Protein AF-A0A3A5L936-F1 (afdb_monomer)

Mean predicted aligned error: 7.42 Å

pLDDT: mean 85.51, std 16.24, range [43.5, 96.38]

Structure (mmCIF, N/CA/C/O backbone):
data_AF-A0A3A5L936-F1
#
_entry.id   AF-A0A3A5L936-F1
#
loop_
_atom_site.group_PDB
_atom_site.id
_atom_site.type_symbol
_atom_site.label_atom_id
_atom_site.label_alt_id
_atom_site.label_comp_id
_atom_site.label_asym_id
_atom_site.label_entity_id
_atom_site.label_seq_id
_atom_site.pdbx_PDB_ins_code
_atom_site.Cartn_x
_atom_site.Cartn_y
_atom_site.Cartn_z
_atom_site.occupancy
_atom_site.B_iso_or_equiv
_atom_site.auth_seq_id
_atom_site.auth_comp_id
_atom_site.auth_asym_id
_atom_site.auth_atom_id
_atom_site.pdbx_PDB_model_num
ATOM 1 N N . MET A 1 1 ? 20.851 -38.850 -20.506 1.00 49.41 1 MET A N 1
ATOM 2 C CA . MET A 1 1 ? 20.425 -38.301 -19.205 1.00 49.41 1 MET A CA 1
ATOM 3 C C . MET A 1 1 ? 20.842 -36.843 -19.176 1.00 49.41 1 MET A C 1
ATOM 5 O O . MET A 1 1 ? 22.030 -36.584 -19.110 1.00 49.41 1 MET A O 1
ATOM 9 N N . HIS A 1 2 ? 19.908 -35.907 -19.320 1.00 45.25 2 HIS A N 1
ATOM 10 C CA . HIS A 1 2 ? 20.197 -34.481 -19.154 1.00 45.25 2 HIS A CA 1
ATOM 11 C C . HIS A 1 2 ? 19.145 -33.927 -18.205 1.00 45.25 2 HIS A C 1
ATOM 13 O O . HIS A 1 2 ? 18.036 -33.592 -18.618 1.00 45.25 2 HIS A O 1
ATOM 19 N N . GLN A 1 3 ? 19.479 -33.935 -16.916 1.00 45.44 3 GLN A N 1
ATOM 20 C CA . GLN A 1 3 ? 18.731 -33.191 -15.916 1.00 45.44 3 GLN A CA 1
ATOM 21 C C . GLN A 1 3 ? 18.946 -31.714 -16.248 1.00 45.44 3 GLN A C 1
ATOM 23 O O . GLN A 1 3 ? 20.055 -31.204 -16.129 1.00 45.44 3 GLN A O 1
ATOM 28 N N . LYS A 1 4 ? 17.914 -31.055 -16.776 1.00 49.91 4 LYS A N 1
ATOM 29 C CA . LYS A 1 4 ? 17.891 -29.598 -16.848 1.00 49.91 4 LYS A CA 1
ATOM 30 C C . LYS A 1 4 ? 17.570 -29.138 -15.436 1.00 49.91 4 LYS A C 1
ATOM 32 O O . LYS A 1 4 ? 16.426 -29.247 -15.010 1.00 49.91 4 LYS A O 1
ATOM 37 N N . GLU A 1 5 ? 18.593 -28.723 -14.703 1.00 51.34 5 GLU A N 1
ATOM 38 C CA . GLU A 1 5 ? 18.424 -28.013 -13.442 1.00 51.34 5 GLU A CA 1
ATOM 39 C C . GLU A 1 5 ? 17.649 -26.730 -13.748 1.00 51.34 5 GLU A C 1
ATOM 41 O O . GLU A 1 5 ? 18.169 -25.779 -14.331 1.00 51.34 5 GLU A O 1
ATOM 46 N N . THR A 1 6 ? 16.351 -26.746 -13.458 1.00 54.97 6 THR A N 1
ATOM 47 C CA . THR A 1 6 ? 15.516 -25.551 -13.454 1.00 54.97 6 THR A CA 1
ATOM 48 C C . THR A 1 6 ? 16.120 -24.611 -12.414 1.00 54.97 6 THR A C 1
ATOM 50 O O . THR A 1 6 ? 16.196 -25.010 -11.248 1.00 54.97 6 THR A O 1
ATOM 53 N N . PRO A 1 7 ? 16.578 -23.398 -12.771 1.00 51.59 7 PRO A N 1
ATOM 54 C CA . PRO A 1 7 ? 17.046 -22.468 -11.762 1.00 51.59 7 PRO A CA 1
ATOM 55 C C . PRO A 1 7 ? 15.865 -22.191 -10.835 1.00 51.59 7 PRO A C 1
ATOM 57 O O . PRO A 1 7 ? 14.778 -21.828 -11.290 1.00 51.59 7 PRO A O 1
ATOM 60 N N . HIS A 1 8 ? 16.065 -22.433 -9.542 1.00 43.50 8 HIS A N 1
ATOM 61 C CA . HIS A 1 8 ? 15.148 -22.023 -8.491 1.00 43.50 8 HIS A CA 1
ATOM 62 C C . HIS A 1 8 ? 15.144 -20.490 -8.516 1.00 43.50 8 HIS A C 1
ATOM 64 O O . HIS A 1 8 ? 15.995 -19.846 -7.906 1.00 43.50 8 HIS A O 1
ATOM 70 N N . LEU A 1 9 ? 14.280 -19.911 -9.355 1.00 47.78 9 LEU A N 1
ATOM 71 C CA . LEU A 1 9 ? 14.055 -18.476 -9.429 1.00 47.78 9 LEU A CA 1
ATOM 72 C C . LEU A 1 9 ? 13.559 -18.076 -8.045 1.00 47.78 9 LEU A C 1
ATOM 74 O O . LEU A 1 9 ? 12.420 -18.368 -7.692 1.00 47.78 9 LEU A O 1
ATOM 78 N N . ALA A 1 10 ? 14.444 -17.482 -7.245 1.00 49.97 10 ALA A N 1
ATOM 79 C CA . ALA A 1 10 ? 14.048 -16.797 -6.032 1.00 49.97 10 ALA A CA 1
ATOM 80 C C . ALA A 1 10 ? 12.889 -15.868 -6.412 1.00 49.97 10 ALA A C 1
ATOM 82 O O . ALA A 1 10 ? 13.042 -15.034 -7.310 1.00 49.97 10 ALA A O 1
ATOM 83 N N . GLU A 1 11 ? 11.716 -16.079 -5.811 1.00 54.34 11 GLU A N 1
ATOM 84 C CA . GLU A 1 11 ? 10.575 -15.183 -5.989 1.00 54.34 11 GLU A CA 1
ATOM 85 C C . GLU A 1 11 ? 11.088 -13.752 -5.778 1.00 54.34 11 GLU A C 1
ATOM 87 O O . GLU A 1 11 ? 11.776 -13.506 -4.781 1.00 54.34 11 GLU A O 1
ATOM 92 N N . PRO A 1 12 ? 10.832 -12.811 -6.703 1.00 61.91 12 PRO A N 1
ATOM 93 C CA . PRO A 1 12 ? 11.296 -11.446 -6.518 1.00 61.91 12 PRO A CA 1
ATOM 94 C C . PRO A 1 12 ? 10.755 -10.935 -5.181 1.00 61.91 12 PRO A C 1
ATOM 96 O O . PRO A 1 12 ? 9.546 -11.015 -4.943 1.00 61.91 12 PRO A O 1
ATOM 99 N N . CYS A 1 13 ? 11.644 -10.445 -4.306 1.00 72.25 13 CYS A N 1
ATOM 100 C CA . CYS A 1 13 ? 11.253 -9.819 -3.043 1.00 72.25 13 CYS A CA 1
ATOM 101 C C . CYS A 1 13 ? 10.210 -8.742 -3.349 1.00 72.25 13 CYS A C 1
ATOM 103 O O . CYS A 1 13 ? 10.513 -7.720 -3.966 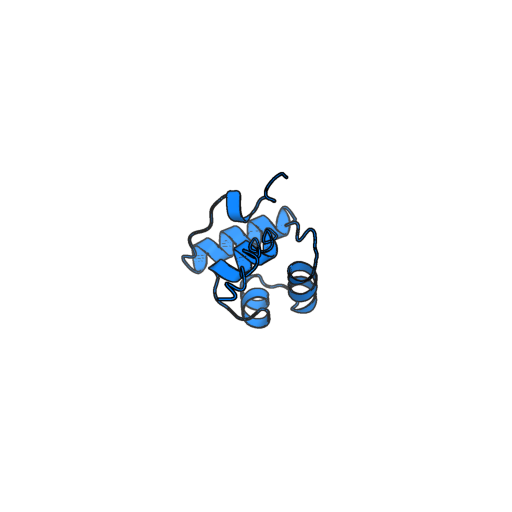1.00 72.25 13 CYS A O 1
ATOM 105 N N . LYS A 1 14 ? 8.958 -9.006 -2.967 1.00 86.31 14 LYS A N 1
ATOM 106 C CA . LYS A 1 14 ? 7.843 -8.102 -3.246 1.00 86.31 14 LYS A CA 1
ATOM 107 C C . LYS A 1 14 ? 8.029 -6.840 -2.423 1.00 86.31 14 LYS A C 1
ATOM 109 O O . LYS A 1 14 ? 8.257 -6.909 -1.214 1.00 86.31 14 LYS A O 1
ATOM 114 N N . THR A 1 15 ? 7.873 -5.687 -3.060 1.00 92.69 15 THR A N 1
ATOM 115 C CA . THR A 1 15 ? 7.858 -4.413 -2.339 1.00 92.69 15 THR A CA 1
ATOM 116 C C . THR A 1 15 ? 6.629 -4.330 -1.433 1.00 92.69 15 THR A C 1
ATOM 118 O O . THR A 1 15 ? 5.635 -5.021 -1.689 1.00 92.69 15 THR A O 1
ATOM 121 N N . PRO A 1 16 ? 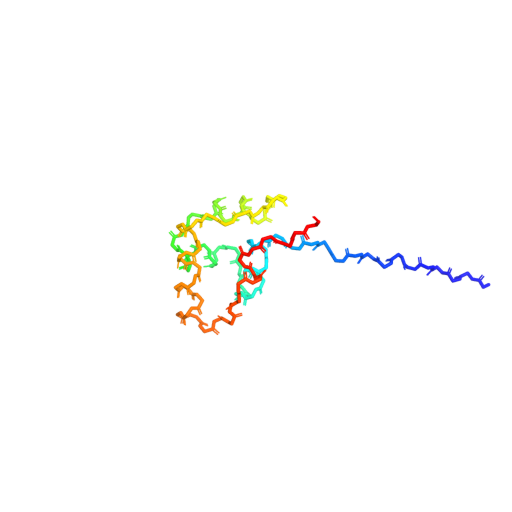6.630 -3.473 -0.398 1.00 94.81 16 PRO A N 1
ATOM 122 C CA . PRO A 1 16 ? 5.464 -3.303 0.468 1.00 94.81 16 PRO A CA 1
ATOM 123 C C . PRO A 1 16 ? 4.158 -3.066 -0.306 1.00 94.81 16 PRO A C 1
ATOM 125 O O . PRO A 1 16 ? 3.157 -3.745 -0.079 1.00 94.81 16 PRO A O 1
ATOM 128 N N . TRP A 1 17 ? 4.171 -2.191 -1.319 1.00 95.00 17 TRP A N 1
ATOM 129 C CA . TRP A 1 17 ? 2.998 -1.976 -2.179 1.00 95.00 17 TRP A CA 1
ATOM 130 C C . TRP A 1 17 ? 2.526 -3.242 -2.904 1.00 95.00 17 TRP A C 1
ATOM 132 O O . TRP A 1 17 ? 1.319 -3.464 -3.024 1.00 95.00 17 TRP A O 1
ATOM 142 N N . GLN A 1 18 ? 3.451 -4.078 -3.376 1.00 94.38 18 GLN A N 1
ATOM 143 C CA . GLN A 1 18 ? 3.125 -5.334 -4.053 1.00 94.38 18 GLN A CA 1
ATOM 144 C C . GLN A 1 18 ? 2.579 -6.387 -3.080 1.00 94.38 18 GLN A C 1
ATOM 146 O O . GLN A 1 18 ? 1.611 -7.068 -3.426 1.00 94.38 18 GLN A O 1
ATOM 151 N N . LYS A 1 19 ? 3.142 -6.496 -1.866 1.00 94.25 19 LYS A N 1
ATOM 152 C CA . LYS A 1 19 ? 2.642 -7.389 -0.804 1.00 94.25 19 LYS A CA 1
ATOM 153 C C . LYS A 1 19 ? 1.209 -7.030 -0.421 1.00 94.25 19 LYS A C 1
ATOM 155 O O . LYS A 1 19 ? 0.321 -7.881 -0.485 1.00 94.25 19 LYS A O 1
ATOM 160 N N . VAL A 1 20 ? 0.968 -5.752 -0.117 1.00 94.81 20 VAL A N 1
ATOM 161 C CA . VAL A 1 20 ? -0.363 -5.234 0.219 1.00 94.81 20 VAL A CA 1
ATOM 162 C C . VAL A 1 20 ? -1.341 -5.524 -0.918 1.00 94.81 20 VAL A C 1
ATOM 164 O O . VAL A 1 20 ? -2.365 -6.163 -0.699 1.00 94.81 20 VAL A O 1
ATOM 167 N N . HIS A 1 21 ? -1.028 -5.116 -2.150 1.00 95.50 21 HIS A N 1
ATOM 168 C CA . HIS A 1 21 ? -1.929 -5.314 -3.288 1.00 95.50 21 HIS A CA 1
ATOM 169 C C . HIS A 1 21 ? -2.270 -6.793 -3.521 1.00 95.50 21 HIS A C 1
ATOM 171 O O . HIS A 1 21 ? -3.430 -7.122 -3.772 1.00 95.50 21 HIS A O 1
ATOM 177 N N . ALA A 1 22 ? -1.289 -7.690 -3.378 1.00 94.00 22 ALA A N 1
ATOM 178 C CA . ALA A 1 22 ? -1.513 -9.128 -3.480 1.00 94.00 22 ALA A CA 1
ATOM 179 C C . ALA A 1 22 ? -2.499 -9.642 -2.416 1.00 94.00 22 ALA A C 1
ATOM 181 O O . ALA A 1 22 ? -3.359 -10.457 -2.743 1.00 94.00 22 ALA A O 1
ATOM 182 N N . LYS A 1 23 ? -2.436 -9.133 -1.177 1.00 94.75 23 LYS A N 1
ATOM 183 C CA . LYS A 1 23 ? -3.372 -9.507 -0.102 1.00 94.75 23 LYS A CA 1
ATOM 184 C C . LYS A 1 23 ? -4.798 -9.017 -0.329 1.00 94.75 23 LYS A C 1
ATOM 186 O O . LYS A 1 23 ? -5.739 -9.717 0.031 1.00 94.75 23 LYS A O 1
ATOM 191 N N . PHE A 1 24 ? -4.970 -7.846 -0.938 1.00 94.50 24 PHE A N 1
ATOM 192 C CA . PHE A 1 24 ? -6.303 -7.365 -1.307 1.00 94.50 24 PHE A CA 1
ATOM 193 C C . PHE A 1 24 ? -6.931 -8.210 -2.427 1.00 94.50 24 PHE A C 1
ATOM 195 O O . PHE A 1 24 ? -8.154 -8.287 -2.504 1.00 94.50 24 PHE A O 1
ATOM 202 N N . GLY A 1 25 ? -6.128 -8.843 -3.293 1.00 93.75 25 GLY A N 1
ATOM 203 C CA . GLY A 1 25 ? -6.626 -9.742 -4.345 1.00 93.75 25 GLY A CA 1
ATOM 204 C C . GLY A 1 25 ? -7.489 -9.051 -5.409 1.00 93.75 25 GLY A C 1
ATOM 205 O O . GLY A 1 25 ? -8.279 -9.696 -6.094 1.00 93.75 25 GLY A O 1
ATOM 206 N N . MET A 1 26 ? -7.371 -7.729 -5.535 1.00 94.00 26 MET A N 1
ATOM 207 C CA . MET A 1 26 ? -8.165 -6.899 -6.442 1.00 94.00 26 MET A CA 1
ATOM 208 C C . MET A 1 26 ? -7.340 -6.445 -7.646 1.00 94.00 26 MET A C 1
ATOM 210 O O . MET A 1 26 ? -6.114 -6.477 -7.628 1.00 94.00 26 MET A O 1
ATOM 214 N N . SER A 1 27 ? -8.006 -5.947 -8.692 1.00 94.31 27 SER A N 1
ATOM 215 C CA . SER A 1 27 ? -7.289 -5.243 -9.762 1.00 94.31 27 SER A CA 1
ATOM 216 C C . SER A 1 27 ? -6.712 -3.907 -9.255 1.00 94.31 27 SER A C 1
ATOM 218 O O . SER A 1 27 ? -7.333 -3.264 -8.399 1.00 94.31 27 SER A O 1
ATOM 220 N N . PRO A 1 28 ? -5.622 -3.381 -9.852 1.00 93.56 28 PRO A N 1
ATOM 221 C CA . PRO A 1 28 ? -5.048 -2.091 -9.452 1.00 93.56 28 PRO A CA 1
ATOM 222 C C . PRO A 1 28 ? -6.050 -0.928 -9.482 1.00 93.56 28 PRO A C 1
ATOM 224 O O . PRO A 1 28 ? -5.960 0.005 -8.687 1.00 93.56 28 PRO A O 1
ATOM 227 N N . SER A 1 29 ? -7.036 -0.980 -10.385 1.00 94.12 29 SER A N 1
ATOM 228 C CA . SER A 1 29 ? -8.087 0.041 -10.481 1.00 94.12 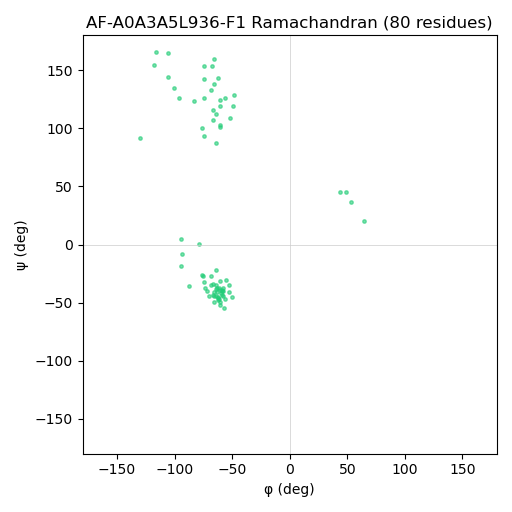29 SER A CA 1
ATOM 229 C C . SER A 1 29 ? -9.100 -0.048 -9.337 1.00 94.12 29 SER A C 1
ATOM 231 O O . SER A 1 29 ? -9.556 0.985 -8.853 1.00 94.12 29 SER A O 1
ATOM 233 N N . GLN A 1 30 ? -9.455 -1.257 -8.896 1.00 95.12 30 GLN A N 1
ATOM 234 C CA . GLN A 1 30 ? -10.316 -1.455 -7.727 1.00 95.12 30 GLN A CA 1
ATOM 235 C C . GLN A 1 30 ? -9.580 -1.071 -6.444 1.00 95.12 30 GLN A C 1
ATOM 237 O O . GLN A 1 30 ? -10.122 -0.316 -5.644 1.00 95.12 30 GLN A O 1
ATOM 242 N N . PHE A 1 31 ? -8.321 -1.489 -6.303 1.00 95.56 31 PHE A N 1
ATOM 243 C CA . PHE A 1 31 ? -7.490 -1.129 -5.158 1.00 95.56 31 PHE A CA 1
ATOM 244 C C . PHE A 1 31 ? -7.310 0.393 -5.027 1.00 95.56 31 PHE A C 1
ATOM 246 O O . PHE A 1 31 ? -7.466 0.954 -3.946 1.00 95.56 31 PHE A O 1
ATOM 253 N N . ALA A 1 32 ? -7.101 1.096 -6.146 1.00 95.69 32 ALA A N 1
ATOM 254 C CA . ALA A 1 32 ? -7.060 2.558 -6.166 1.00 95.69 32 ALA A CA 1
ATOM 255 C C . ALA A 1 32 ? -8.365 3.200 -5.665 1.00 95.69 32 ALA A C 1
ATOM 257 O O . ALA A 1 32 ? -8.315 4.178 -4.923 1.00 95.69 32 ALA A O 1
ATOM 258 N N . ARG A 1 33 ? -9.528 2.644 -6.032 1.00 95.56 33 ARG A N 1
ATOM 259 C CA . ARG A 1 33 ? -10.834 3.132 -5.558 1.00 95.56 33 ARG A CA 1
ATOM 260 C C . ARG A 1 33 ? -11.014 2.909 -4.060 1.00 95.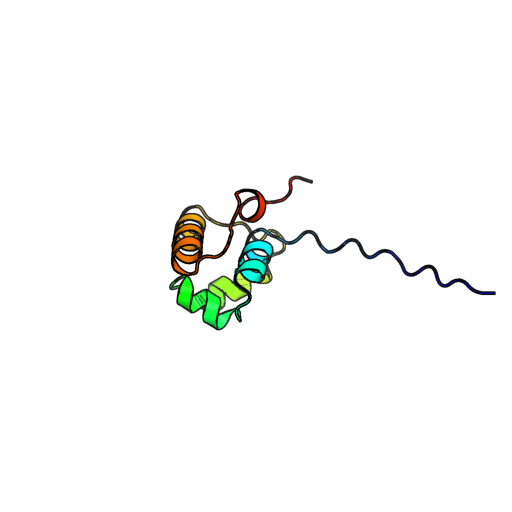56 33 ARG A C 1
ATOM 262 O O . ARG A 1 33 ? -11.447 3.833 -3.384 1.00 95.56 33 ARG A O 1
ATOM 269 N N . VAL A 1 34 ? -10.639 1.732 -3.558 1.00 94.88 34 VAL A N 1
ATOM 270 C CA . VAL A 1 34 ? -10.692 1.398 -2.125 1.00 94.88 34 VAL A CA 1
ATOM 271 C C . VAL A 1 34 ? -9.851 2.376 -1.302 1.00 94.88 34 VAL A C 1
ATOM 273 O O . VAL A 1 34 ? -10.324 2.910 -0.308 1.00 94.88 34 VAL A O 1
ATOM 276 N N . LEU A 1 35 ? -8.639 2.696 -1.761 1.00 94.31 35 LEU A N 1
ATOM 277 C CA . LEU A 1 35 ? -7.766 3.662 -1.085 1.00 94.31 35 LEU A CA 1
ATOM 278 C C . LEU A 1 35 ? -8.126 5.134 -1.356 1.00 94.31 35 LEU A C 1
ATOM 280 O O . LEU A 1 35 ? -7.412 6.029 -0.899 1.00 94.31 35 LEU A O 1
ATOM 284 N N . ASN A 1 36 ? -9.170 5.405 -2.148 1.00 94.06 36 ASN A N 1
ATOM 285 C CA . ASN A 1 36 ? -9.508 6.736 -2.654 1.00 94.06 36 ASN A CA 1
ATOM 286 C C . ASN A 1 36 ? -8.289 7.470 -3.267 1.00 94.06 36 ASN A C 1
ATOM 288 O O . ASN A 1 36 ? -7.993 8.635 -2.984 1.00 94.06 36 ASN A O 1
ATOM 292 N N . ARG A 1 37 ? -7.519 6.751 -4.092 1.00 93.44 37 ARG A N 1
ATOM 293 C CA . ARG A 1 37 ? -6.328 7.243 -4.796 1.00 93.44 37 ARG A CA 1
ATOM 294 C C . ARG A 1 37 ? -6.510 7.183 -6.308 1.00 93.44 37 ARG A C 1
ATOM 296 O O . ARG A 1 37 ? -7.224 6.350 -6.8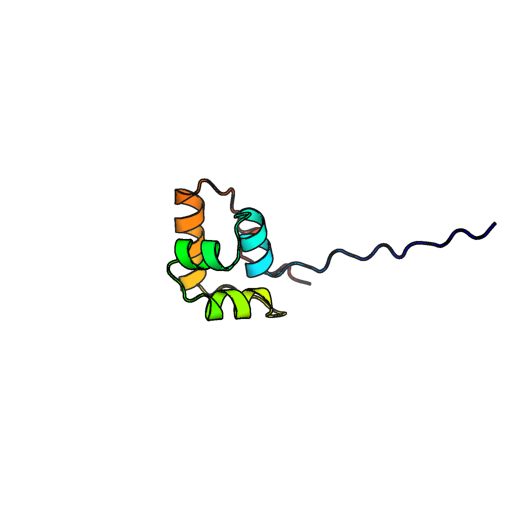56 1.00 93.44 37 ARG A O 1
ATOM 303 N N . HIS A 1 38 ? -5.777 8.040 -7.015 1.00 94.00 38 HIS A N 1
ATOM 304 C CA . HIS A 1 38 ? -5.697 7.952 -8.470 1.00 94.00 38 HIS A CA 1
ATOM 305 C C . HIS A 1 38 ? -4.995 6.663 -8.915 1.00 94.00 38 HIS A C 1
ATOM 307 O O . HIS A 1 38 ? -3.927 6.315 -8.408 1.00 94.00 38 HIS A O 1
ATOM 313 N N . ARG A 1 39 ? -5.539 6.015 -9.955 1.00 92.75 39 ARG A N 1
ATOM 314 C CA . ARG A 1 39 ? -4.962 4.802 -10.569 1.00 92.75 39 ARG A CA 1
ATOM 315 C C . ARG A 1 39 ? -3.495 4.953 -10.973 1.00 92.75 39 ARG A C 1
ATOM 317 O O . ARG A 1 39 ? -2.740 3.995 -10.878 1.00 92.75 39 ARG A O 1
ATOM 324 N N . SER A 1 40 ? -3.083 6.143 -11.418 1.00 93.19 40 SER A N 1
ATOM 325 C CA . SER A 1 40 ? -1.704 6.417 -11.839 1.00 93.19 40 SER A CA 1
ATOM 326 C C . SER A 1 40 ? -0.726 6.347 -10.670 1.00 93.19 40 SER A C 1
ATOM 328 O O . SER A 1 40 ? 0.392 5.876 -10.850 1.00 93.19 40 SER A O 1
ATOM 330 N N . LYS A 1 41 ? -1.155 6.749 -9.466 1.00 91.38 41 LYS A N 1
ATOM 331 C CA . LYS A 1 41 ? -0.352 6.624 -8.247 1.00 91.38 41 LYS A CA 1
ATOM 332 C C . LYS A 1 41 ? -0.131 5.155 -7.895 1.00 91.38 41 LYS A C 1
ATOM 334 O O . LYS A 1 41 ? 1.009 4.756 -7.707 1.00 91.38 41 LYS A O 1
ATOM 339 N N . ILE A 1 42 ? -1.202 4.360 -7.872 1.00 93.94 42 ILE A N 1
ATOM 340 C CA . ILE A 1 42 ? -1.114 2.922 -7.579 1.00 93.94 42 ILE A CA 1
ATOM 341 C C . ILE A 1 42 ? -0.271 2.200 -8.631 1.00 93.94 42 ILE A C 1
ATOM 343 O O . ILE A 1 42 ? 0.621 1.442 -8.281 1.00 93.94 42 ILE A O 1
ATOM 347 N N . SER A 1 43 ? -0.489 2.485 -9.916 1.00 92.94 43 SER A N 1
ATOM 348 C CA . SER A 1 43 ? 0.300 1.880 -10.993 1.00 92.94 43 SER A CA 1
ATOM 349 C C . SER A 1 43 ? 1.791 2.181 -10.854 1.00 92.94 43 SER A C 1
ATOM 351 O O . SER A 1 43 ? 2.596 1.274 -11.015 1.00 92.94 43 SER A O 1
ATOM 353 N N . ARG A 1 44 ? 2.164 3.429 -10.537 1.00 92.75 44 ARG A N 1
ATOM 354 C CA . ARG A 1 44 ? 3.568 3.788 -10.296 1.00 92.75 44 ARG A CA 1
ATOM 355 C C . ARG A 1 44 ? 4.130 3.059 -9.080 1.00 92.75 44 ARG A C 1
ATOM 357 O O . ARG A 1 44 ? 5.219 2.526 -9.174 1.00 92.75 44 ARG A O 1
ATOM 364 N N . ALA A 1 45 ? 3.374 2.994 -7.987 1.00 93.38 45 ALA A N 1
ATOM 365 C CA . ALA A 1 45 ? 3.799 2.331 -6.758 1.00 93.38 45 ALA A CA 1
ATOM 366 C C . ALA A 1 45 ? 4.011 0.813 -6.923 1.00 93.3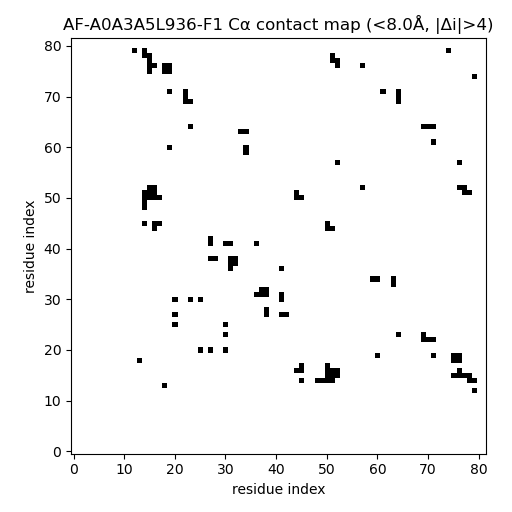8 45 ALA A C 1
ATOM 368 O O . ALA A 1 45 ? 4.918 0.255 -6.319 1.00 93.38 45 ALA A O 1
ATOM 369 N N . LEU A 1 46 ? 3.204 0.150 -7.759 1.00 92.69 46 LEU A N 1
ATOM 370 C CA . LEU A 1 46 ? 3.339 -1.285 -8.045 1.00 92.69 46 LEU A CA 1
ATOM 371 C C . LEU A 1 46 ? 4.501 -1.615 -8.991 1.00 92.69 46 LEU A C 1
ATOM 373 O O . LEU A 1 46 ? 5.012 -2.734 -8.951 1.00 92.69 46 LEU A O 1
ATOM 3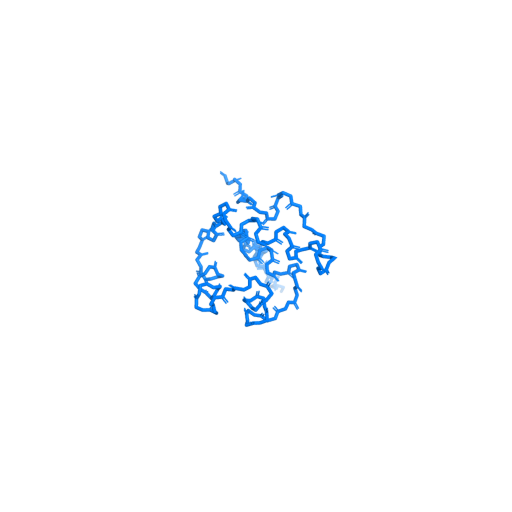77 N N . SER A 1 47 ? 4.895 -0.664 -9.840 1.00 90.62 47 SER A N 1
ATOM 378 C CA . SER A 1 47 ? 6.037 -0.784 -10.756 1.00 90.62 47 SER A CA 1
ATOM 379 C C . SER A 1 47 ? 7.345 -0.221 -10.187 1.00 90.62 47 SER A C 1
ATOM 381 O O . SER A 1 47 ? 8.382 -0.376 -10.821 1.00 90.62 47 SER A O 1
ATOM 383 N N . ASP A 1 48 ? 7.301 0.454 -9.038 1.00 89.88 48 ASP A N 1
ATOM 384 C CA . ASP A 1 48 ? 8.475 0.997 -8.357 1.00 89.88 48 ASP A CA 1
ATOM 385 C C . ASP A 1 48 ? 9.262 -0.137 -7.688 1.00 89.88 48 ASP A C 1
ATOM 387 O O . ASP A 1 48 ? 8.711 -0.891 -6.885 1.00 89.88 48 ASP A O 1
ATOM 391 N N . GLU A 1 49 ? 10.554 -0.228 -8.003 1.00 86.00 49 GLU A N 1
ATOM 392 C CA . GLU A 1 49 ? 11.483 -1.226 -7.463 1.00 86.00 49 GLU A CA 1
ATOM 393 C C . GLU A 1 49 ? 11.626 -1.137 -5.942 1.00 86.00 49 GLU A C 1
ATOM 395 O O . GLU A 1 49 ? 11.836 -2.152 -5.283 1.00 86.00 49 GLU A O 1
ATOM 400 N N . LYS A 1 50 ? 11.492 0.063 -5.362 1.00 85.56 50 LYS A N 1
ATOM 401 C CA . LYS A 1 50 ? 11.518 0.238 -3.903 1.00 85.56 50 LYS A CA 1
ATOM 402 C C . LYS A 1 50 ? 10.135 0.063 -3.293 1.00 85.56 50 LYS A C 1
ATOM 404 O O . LYS A 1 50 ? 10.018 -0.427 -2.172 1.00 85.56 50 LYS A O 1
ATOM 409 N N . GLY A 1 51 ? 9.100 0.508 -4.012 1.00 86.06 51 GLY A N 1
ATOM 410 C CA . GLY A 1 51 ? 7.691 0.393 -3.634 1.00 86.06 51 GLY A CA 1
ATOM 411 C C . GLY A 1 51 ? 7.411 0.730 -2.166 1.00 86.06 51 GLY A C 1
ATOM 412 O O . GLY A 1 51 ? 6.672 0.007 -1.494 1.00 86.06 51 GLY A O 1
ATOM 413 N N . LEU A 1 52 ? 7.996 1.827 -1.671 1.00 90.69 52 LEU A N 1
ATOM 414 C CA . LEU A 1 52 ? 7.838 2.270 -0.286 1.00 90.69 52 LEU A CA 1
ATOM 415 C C . LEU A 1 52 ? 6.457 2.888 -0.051 1.00 90.69 52 LEU A C 1
ATOM 417 O O . LEU A 1 52 ? 5.917 3.621 -0.888 1.00 90.69 52 LEU A O 1
ATOM 421 N N . ILE A 1 53 ? 5.901 2.630 1.128 1.00 92.50 53 ILE A N 1
ATOM 422 C CA . ILE A 1 53 ? 4.619 3.182 1.559 1.00 92.50 53 ILE A CA 1
ATOM 423 C C . ILE A 1 53 ? 4.890 4.423 2.413 1.00 92.50 53 ILE A C 1
ATOM 425 O O . ILE A 1 53 ? 5.651 4.387 3.376 1.00 92.50 53 ILE A O 1
ATOM 429 N N . SER A 1 54 ? 4.272 5.548 2.048 1.00 91.88 54 SER A N 1
ATOM 430 C CA . SER A 1 54 ? 4.311 6.758 2.876 1.00 91.88 54 SER A CA 1
ATOM 431 C C . SER A 1 54 ? 3.402 6.599 4.096 1.00 91.88 54 SER A C 1
ATOM 433 O O . SER A 1 54 ? 2.387 5.918 3.993 1.00 91.88 54 SER A O 1
ATOM 435 N N . GLY A 1 55 ? 3.673 7.292 5.209 1.00 93.19 55 GLY A N 1
ATOM 436 C CA . GLY A 1 55 ? 2.819 7.209 6.409 1.00 93.19 55 GLY A CA 1
ATOM 437 C C . GLY A 1 55 ? 1.333 7.478 6.123 1.00 93.19 55 GLY A C 1
ATOM 438 O O . GLY A 1 55 ? 0.468 6.719 6.544 1.00 93.19 55 GLY A O 1
ATOM 439 N N . LYS A 1 56 ? 1.030 8.469 5.272 1.00 92.62 56 LYS A N 1
ATOM 440 C CA . LYS A 1 56 ? -0.351 8.755 4.845 1.00 92.62 56 LYS A CA 1
ATOM 441 C C . LYS A 1 56 ? -0.980 7.616 4.040 1.00 92.62 56 LYS A C 1
ATOM 443 O O . LYS A 1 56 ? -2.180 7.385 4.129 1.00 92.62 56 LYS A O 1
ATOM 448 N N . ASP A 1 57 ? -0.212 6.953 3.178 1.00 93.69 57 ASP A N 1
ATOM 449 C CA . ASP A 1 57 ? -0.733 5.801 2.440 1.00 93.69 57 ASP A CA 1
ATOM 450 C C . ASP A 1 57 ? -0.858 4.571 3.346 1.00 93.69 57 ASP A C 1
ATOM 452 O O . ASP A 1 57 ? -1.802 3.809 3.181 1.00 93.69 57 ASP A O 1
ATOM 456 N N . GLN A 1 58 ? 0.026 4.416 4.333 1.00 95.00 58 GLN A N 1
ATOM 457 C CA . GLN A 1 58 ? -0.045 3.356 5.335 1.00 95.00 58 GLN A CA 1
ATOM 458 C C . GLN A 1 58 ? -1.335 3.448 6.154 1.00 95.00 58 GLN A C 1
ATOM 460 O O . GLN A 1 58 ? -2.033 2.448 6.287 1.00 95.00 58 GLN A O 1
ATOM 465 N N . GLU A 1 59 ? -1.694 4.63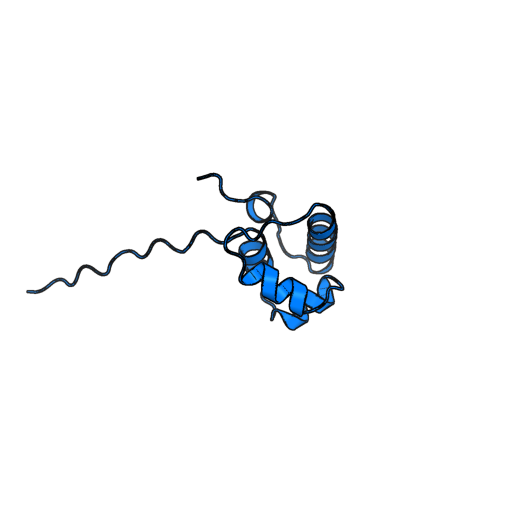9 6.638 1.00 95.38 59 GLU A N 1
ATOM 466 C CA . GLU A 1 59 ? -2.961 4.880 7.345 1.00 95.38 59 GLU A CA 1
ATOM 467 C C . GLU A 1 59 ? -4.174 4.469 6.497 1.00 95.38 59 GLU A C 1
ATOM 469 O O . GLU A 1 59 ? -5.051 3.744 6.966 1.00 95.38 59 GLU A O 1
ATOM 474 N N . LEU A 1 60 ? -4.195 4.871 5.220 1.00 95.62 60 LEU A N 1
ATOM 475 C CA . LEU A 1 60 ? -5.268 4.509 4.288 1.00 95.62 60 LEU A CA 1
ATOM 476 C C . LEU A 1 60 ? -5.337 2.999 4.043 1.00 95.62 60 LEU A C 1
ATOM 478 O O . LEU A 1 60 ? -6.427 2.438 3.976 1.00 95.62 60 LEU A O 1
ATOM 482 N N . ILE A 1 61 ? -4.184 2.343 3.904 1.00 95.94 61 ILE A N 1
ATOM 483 C CA . ILE A 1 61 ? -4.097 0.896 3.696 1.00 95.94 61 ILE A CA 1
ATOM 484 C C . ILE A 1 61 ? -4.598 0.142 4.927 1.00 95.94 61 ILE A C 1
ATOM 486 O O . ILE A 1 61 ? -5.356 -0.809 4.768 1.00 95.94 61 ILE A O 1
ATOM 490 N N . ILE A 1 62 ? -4.210 0.562 6.135 1.00 96.06 62 ILE A N 1
ATOM 491 C CA . ILE A 1 62 ? -4.656 -0.062 7.389 1.00 96.06 62 ILE A CA 1
ATOM 492 C C . ILE A 1 62 ? -6.173 0.071 7.534 1.00 96.06 62 ILE A C 1
ATOM 494 O O . ILE A 1 62 ? -6.845 -0.923 7.808 1.00 96.06 62 ILE A O 1
ATOM 498 N N . GLN A 1 63 ? -6.720 1.265 7.289 1.00 96.38 63 GLN A N 1
ATOM 499 C CA . GLN A 1 63 ? -8.165 1.485 7.341 1.00 96.38 63 GLN A CA 1
ATOM 500 C C . GLN A 1 63 ? -8.897 0.612 6.315 1.00 96.38 63 GLN A C 1
ATOM 502 O O . GLN A 1 63 ? -9.812 -0.128 6.665 1.00 96.38 63 GLN A O 1
ATOM 507 N N . ALA A 1 64 ? -8.442 0.621 5.060 1.00 95.81 64 ALA A N 1
ATOM 508 C CA . ALA A 1 64 ? -9.025 -0.205 4.011 1.00 95.81 64 ALA A CA 1
ATOM 509 C C . ALA A 1 64 ? -8.919 -1.707 4.314 1.00 95.81 64 ALA A C 1
ATOM 511 O O . ALA A 1 64 ? -9.835 -2.466 4.006 1.00 95.81 64 ALA A O 1
ATOM 512 N N . ALA A 1 65 ? -7.817 -2.156 4.916 1.00 96.06 65 ALA A N 1
ATOM 513 C CA . ALA A 1 65 ? -7.642 -3.551 5.292 1.00 96.06 65 ALA A CA 1
ATOM 514 C C . ALA A 1 65 ? -8.641 -3.957 6.383 1.00 96.06 65 ALA A C 1
ATOM 516 O O . ALA A 1 65 ? -9.239 -5.027 6.280 1.00 96.06 65 ALA A O 1
ATOM 517 N N . ALA A 1 66 ? -8.885 -3.091 7.370 1.00 95.50 66 ALA A N 1
ATOM 518 C CA . ALA A 1 66 ? -9.909 -3.315 8.387 1.00 95.50 66 ALA A CA 1
ATOM 519 C C . ALA A 1 66 ? -11.318 -3.389 7.771 1.00 95.50 66 ALA A C 1
ATOM 521 O O . ALA A 1 66 ? -12.046 -4.353 8.019 1.00 95.50 66 ALA A O 1
ATOM 522 N N . ASP A 1 67 ? -11.667 -2.436 6.903 1.00 96.06 67 ASP A N 1
ATOM 523 C CA . ASP A 1 67 ? -12.988 -2.360 6.262 1.00 96.06 67 ASP A CA 1
ATOM 524 C C . ASP A 1 67 ? -13.270 -3.579 5.368 1.00 96.06 67 ASP A C 1
ATOM 526 O O . ASP A 1 67 ? -14.384 -4.108 5.334 1.00 96.06 67 ASP A O 1
ATOM 530 N N . HIS A 1 68 ? -12.240 -4.070 4.674 1.00 93.06 68 HIS A N 1
ATOM 531 C CA . HIS A 1 68 ? -12.325 -5.218 3.772 1.00 93.06 68 HIS A CA 1
ATOM 532 C C . HIS A 1 68 ? -11.951 -6.557 4.424 1.00 93.06 68 HIS A C 1
ATOM 534 O O . HIS A 1 68 ? -11.932 -7.578 3.734 1.00 93.06 68 HIS A O 1
ATOM 540 N N . LYS A 1 69 ? -11.681 -6.579 5.738 1.00 95.12 69 LYS A N 1
ATOM 541 C CA . LYS A 1 69 ? -11.250 -7.770 6.498 1.00 95.12 69 LYS A CA 1
ATOM 542 C C . LYS A 1 69 ? -10.028 -8.470 5.886 1.00 95.12 69 LYS A C 1
ATOM 544 O O . LYS A 1 69 ? -9.929 -9.696 5.899 1.00 95.12 69 LYS A O 1
ATOM 549 N N . VAL A 1 70 ? -9.098 -7.690 5.341 1.00 95.69 70 VAL A N 1
ATOM 550 C CA . VAL A 1 70 ? -7.834 -8.187 4.795 1.00 95.69 70 VAL A CA 1
ATOM 551 C C . VAL A 1 70 ? -6.837 -8.350 5.947 1.00 95.69 70 VAL A C 1
ATOM 553 O O . VAL A 1 70 ? -6.563 -7.375 6.649 1.00 95.69 70 VAL A O 1
ATOM 556 N N . PRO A 1 71 ? -6.268 -9.551 6.165 1.00 93.38 71 PRO A N 1
AT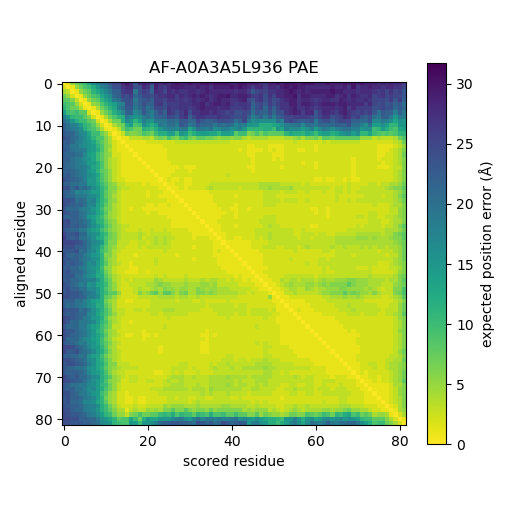OM 557 C CA . PRO A 1 71 ? -5.307 -9.780 7.237 1.00 93.38 71 PRO A CA 1
ATOM 558 C C . PRO A 1 71 ? -3.951 -9.165 6.873 1.00 93.38 71 PRO A C 1
ATOM 560 O O . PRO A 1 71 ? -3.122 -9.792 6.206 1.00 93.38 71 PRO A O 1
ATOM 563 N N . LEU A 1 72 ? -3.734 -7.927 7.308 1.00 93.38 72 LEU A N 1
ATOM 564 C CA . LEU A 1 72 ? -2.503 -7.179 7.085 1.00 93.38 72 LEU A CA 1
ATOM 565 C C . LEU A 1 72 ? -1.613 -7.200 8.334 1.00 93.38 72 LEU A C 1
ATOM 567 O O . LEU A 1 72 ? -2.096 -6.983 9.444 1.00 93.38 72 LEU A O 1
ATOM 571 N N . THR A 1 73 ? -0.320 -7.454 8.151 1.00 92.50 73 THR A N 1
ATOM 572 C CA . THR A 1 73 ? 0.699 -7.436 9.206 1.00 92.50 73 THR A CA 1
ATOM 573 C C . THR A 1 73 ? 1.725 -6.337 8.942 1.00 92.50 73 THR A C 1
ATOM 575 O O . THR A 1 73 ? 1.811 -5.783 7.844 1.00 92.50 73 THR A O 1
ATOM 578 N N . SER A 1 74 ? 2.526 -6.010 9.956 1.00 89.56 74 SER A N 1
ATOM 579 C CA . SER A 1 74 ? 3.590 -5.008 9.838 1.00 89.56 74 SER A CA 1
ATOM 580 C C . SER A 1 74 ? 4.605 -5.361 8.743 1.00 89.56 74 SER A C 1
ATOM 582 O O . SER A 1 74 ? 5.011 -4.475 7.999 1.00 89.56 74 SER A O 1
ATOM 584 N N . ASP A 1 75 ? 4.935 -6.646 8.578 1.00 90.69 75 ASP A N 1
ATOM 585 C CA . ASP A 1 75 ? 5.864 -7.144 7.548 1.00 90.69 75 ASP A CA 1
ATOM 586 C C . ASP A 1 75 ? 5.384 -6.925 6.104 1.00 90.69 75 ASP A C 1
ATOM 588 O O . ASP A 1 75 ? 6.190 -6.901 5.167 1.00 90.69 75 ASP A O 1
ATOM 592 N N . ASP A 1 76 ? 4.073 -6.758 5.896 1.00 91.25 76 ASP A N 1
ATOM 593 C CA . ASP A 1 76 ? 3.530 -6.398 4.582 1.00 91.25 76 ASP A CA 1
ATOM 594 C C . ASP A 1 76 ? 3.772 -4.922 4.249 1.00 91.25 76 ASP A C 1
ATOM 596 O O . ASP A 1 76 ? 3.807 -4.542 3.080 1.00 91.25 76 ASP A O 1
ATOM 600 N N . LEU A 1 77 ? 3.887 -4.083 5.281 1.00 92.25 77 LEU A N 1
ATOM 601 C CA . LEU A 1 77 ? 3.994 -2.630 5.174 1.00 92.25 77 LEU A CA 1
ATOM 602 C C . LEU A 1 77 ? 5.446 -2.146 5.171 1.00 92.25 77 LEU A C 1
ATOM 604 O O . LEU A 1 77 ? 5.716 -1.023 4.740 1.00 92.25 77 LEU A O 1
ATOM 608 N N . THR A 1 78 ? 6.377 -2.977 5.633 1.00 89.75 78 THR A N 1
ATOM 609 C CA . THR A 1 78 ? 7.803 -2.664 5.697 1.00 89.75 78 THR A CA 1
ATOM 610 C C . THR A 1 78 ? 8.590 -3.393 4.611 1.00 89.75 78 THR A C 1
ATOM 612 O O . THR A 1 78 ? 8.271 -4.535 4.269 1.00 89.75 78 THR A O 1
ATOM 615 N N . PRO A 1 79 ? 9.632 -2.761 4.041 1.00 85.44 79 PRO A N 1
ATOM 616 C CA . PRO A 1 79 ? 10.538 -3.468 3.147 1.00 85.44 79 PRO A CA 1
ATOM 617 C C . PRO A 1 79 ? 11.227 -4.599 3.916 1.00 85.44 79 PRO A C 1
ATOM 619 O O . PRO A 1 79 ? 11.565 -4.441 5.090 1.00 85.44 79 PRO A O 1
ATOM 622 N N . GLU A 1 80 ? 11.444 -5.734 3.254 1.00 76.75 80 GLU A N 1
ATOM 623 C CA . GLU A 1 80 ? 12.367 -6.738 3.780 1.00 76.75 80 GLU A CA 1
ATOM 624 C C . GLU A 1 80 ? 13.764 -6.129 3.725 1.00 76.75 80 GLU A C 1
ATOM 626 O O . GLU A 1 80 ? 14.247 -5.752 2.656 1.00 76.75 80 GLU A O 1
ATOM 631 N N . VAL A 1 81 ? 14.362 -5.930 4.897 1.00 59.66 81 VAL A N 1
ATOM 632 C CA . VAL A 1 81 ? 15.741 -5.464 5.006 1.00 59.66 81 VAL A CA 1
ATOM 633 C C . VAL A 1 81 ? 16.612 -6.565 4.403 1.00 59.66 81 VAL A C 1
ATOM 635 O O . VAL A 1 81 ? 16.639 -7.674 4.936 1.00 59.66 81 VAL A O 1
ATOM 638 N N . GLN A 1 82 ? 17.243 -6.274 3.264 1.00 48.97 82 GLN A N 1
ATOM 639 C CA . GLN A 1 82 ? 18.341 -7.086 2.738 1.00 48.97 82 GLN A CA 1
ATOM 640 C C . GLN A 1 82 ? 19.603 -6.852 3.563 1.00 48.97 82 GLN A C 1
ATOM 642 O O . GLN A 1 82 ? 19.847 -5.678 3.930 1.00 48.97 82 GLN A O 1
#

Organism: NCBI:txid1300307

Secondary structure (DSSP, 8-state):
---------PPP---HHHHHHHHHTS-HHHHHHHTT--HHHHHHHHH-SS-PPPHHHHHHHHHHHHHTT----HHHHS----

Sequence (82 aa):
MHQKETPHLAEPCKTPWQKVHAKFGMSPSQFARVLNRHRSKISRALSDEKGLISGKDQELIIQAAADHKVPLTSDDLTPEVQ

Radius of gyration: 15.3 Å; Cα contacts (8 Å, |Δi|>4): 70; chains: 1; bounding box: 33×47×29 Å

Nearest PDB structures (foldseek):
  7ewc-assembly2_C  TM=7.061E-01  e=1.051E+00  Mycobacterium tuberculosis H37Rv
  5jaa-assembly1_B  TM=5.396E-01  e=5.899E-01  Vibrio cholerae O1 biovar El Tor str. N16961
  7ewe-assembly3_E  TM=6.275E-01  e=1.180E+00  Mycobacterium tuberculosis H37Rv
  2ofy-assembly1_B  TM=5.440E-01  e=3.746E+00  Rhodococcus jostii RHA1
  2yqf-assembly1_A  TM=2.958E-01  e=7.493E+00  Homo sapiens

Foldseek 3Di:
DDPPPDPPPDDQQQALLRLLVVLLVDDLVVVCVLLVHDSVVSVCLRVDPNSAADPSSVVSSVVSCVVSVRDDDPPSRDGDDD

Solvent-accessible surface area (backbone atoms only — not comparable to full-atom values): 5025 Å² total; per-residue (Å²): 141,80,86,76,79,72,78,83,71,70,76,75,84,64,25,14,44,43,43,46,47,60,66,68,71,56,55,67,62,54,49,14,57,71,58,73,44,58,50,69,58,48,53,49,38,62,71,36,87,69,15,77,66,49,72,73,55,45,54,39,50,53,52,45,25,62,78,66,70,38,94,77,55,71,74,37,62,39,70,80,85,126